Protein AF-A0A0G1L6L7-F1 (afdb_monomer)

Structure (mmCIF, N/CA/C/O backbone):
data_AF-A0A0G1L6L7-F1
#
_entry.id   AF-A0A0G1L6L7-F1
#
loop_
_atom_site.group_PDB
_atom_site.id
_atom_site.type_symbol
_atom_site.label_atom_id
_atom_site.label_alt_id
_atom_site.label_comp_id
_atom_site.label_asym_id
_atom_site.label_entity_id
_atom_site.label_seq_id
_atom_site.pdbx_PDB_ins_code
_atom_site.Cartn_x
_atom_site.Cartn_y
_atom_site.Cartn_z
_atom_site.occupancy
_atom_site.B_iso_or_equiv
_atom_site.auth_seq_id
_atom_site.auth_comp_id
_atom_site.auth_asym_id
_atom_site.auth_atom_id
_atom_site.pdbx_PDB_model_num
ATOM 1 N N . MET A 1 1 ? -23.506 -14.534 57.948 1.00 82.19 1 MET A N 1
ATOM 2 C CA . MET A 1 1 ? -23.715 -13.069 57.984 1.00 82.19 1 MET A CA 1
ATOM 3 C C . MET A 1 1 ? -22.464 -12.422 57.409 1.00 82.19 1 MET A C 1
ATOM 5 O O . MET A 1 1 ? -21.388 -12.841 57.809 1.00 82.19 1 MET A O 1
ATOM 9 N N . LEU A 1 2 ? -22.585 -11.491 56.457 1.00 89.50 2 LEU A N 1
ATOM 10 C CA . LEU A 1 2 ? -21.428 -10.768 55.904 1.00 89.50 2 LEU A CA 1
ATOM 11 C C . LEU A 1 2 ? -20.813 -9.862 56.978 1.00 89.50 2 LEU A C 1
ATOM 13 O O . LEU A 1 2 ? -21.518 -9.060 57.594 1.00 89.50 2 LEU A O 1
ATOM 17 N N . THR A 1 3 ? -19.511 -9.997 57.189 1.00 96.12 3 THR A N 1
ATOM 18 C CA . THR A 1 3 ? -18.729 -9.267 58.187 1.00 96.12 3 THR A CA 1
ATOM 19 C C . THR A 1 3 ? -18.135 -7.979 57.613 1.00 96.12 3 THR A C 1
ATOM 21 O O . THR A 1 3 ? -18.116 -7.739 56.404 1.00 96.12 3 THR A O 1
ATOM 24 N N . THR A 1 4 ? -17.615 -7.119 58.488 1.00 95.00 4 THR A N 1
ATOM 25 C CA . THR A 1 4 ? -16.851 -5.931 58.076 1.00 95.00 4 THR A CA 1
ATOM 26 C C . THR A 1 4 ? -15.573 -6.309 57.324 1.00 95.00 4 THR A C 1
ATOM 28 O O . THR A 1 4 ? -15.191 -5.607 56.390 1.00 95.00 4 THR A O 1
ATOM 31 N N . ALA A 1 5 ? -14.946 -7.434 57.686 1.00 95.06 5 ALA A N 1
ATOM 32 C CA . ALA A 1 5 ? -13.785 -7.959 56.975 1.00 95.06 5 ALA A CA 1
ATOM 33 C C . ALA A 1 5 ? -14.139 -8.305 55.521 1.00 95.06 5 ALA A C 1
ATOM 35 O O . ALA A 1 5 ? -13.426 -7.884 54.613 1.00 95.06 5 ALA A O 1
ATOM 36 N N . ASP A 1 6 ? -15.291 -8.947 55.296 1.00 93.31 6 ASP A N 1
ATOM 37 C CA . ASP A 1 6 ? -15.775 -9.271 53.948 1.00 93.31 6 ASP A CA 1
ATOM 38 C C . ASP A 1 6 ? -16.007 -8.002 53.111 1.00 93.31 6 ASP A C 1
ATOM 40 O O . ASP A 1 6 ? -15.604 -7.926 51.951 1.00 93.31 6 ASP A O 1
ATOM 44 N N . LYS A 1 7 ? -16.598 -6.956 53.707 1.00 92.44 7 LYS A N 1
ATOM 45 C CA . LYS A 1 7 ? -16.816 -5.666 53.025 1.00 92.44 7 LYS A CA 1
ATOM 46 C C . LYS A 1 7 ? -15.508 -4.970 52.645 1.00 92.44 7 LYS A C 1
ATOM 48 O O . LYS A 1 7 ? -15.425 -4.398 51.559 1.00 92.44 7 LYS A O 1
ATOM 53 N N . ASN A 1 8 ? -14.508 -4.996 53.524 1.00 92.25 8 ASN A N 1
ATOM 54 C CA . ASN A 1 8 ? -13.203 -4.393 53.252 1.00 92.25 8 ASN A CA 1
ATOM 55 C C . ASN A 1 8 ? -12.455 -5.170 52.169 1.00 92.25 8 ASN A C 1
ATOM 57 O O . ASN A 1 8 ? -11.926 -4.562 51.244 1.00 92.25 8 ASN A O 1
ATOM 61 N N . TRP A 1 9 ? -12.485 -6.502 52.232 1.00 94.06 9 TRP A N 1
ATOM 62 C CA . TRP A 1 9 ? -11.869 -7.348 51.219 1.00 94.06 9 TRP A CA 1
ATOM 63 C C . TRP A 1 9 ? -12.466 -7.092 49.828 1.00 94.06 9 TRP A C 1
ATOM 65 O O . TRP A 1 9 ? -11.711 -6.915 48.875 1.00 94.06 9 TRP A O 1
ATOM 75 N N . ILE A 1 10 ? -13.795 -6.968 49.711 1.00 91.94 10 ILE A N 1
ATOM 76 C CA . ILE A 1 10 ? -14.456 -6.642 48.434 1.00 91.94 10 ILE A CA 1
ATOM 77 C C . ILE A 1 10 ? -13.995 -5.277 47.906 1.00 91.94 10 ILE A C 1
ATOM 79 O O . ILE A 1 10 ? -13.624 -5.181 46.743 1.00 91.94 10 ILE A O 1
ATOM 83 N N . LYS A 1 11 ? -13.953 -4.233 48.744 1.00 88.88 11 LYS A N 1
ATOM 84 C CA . LYS A 1 11 ? -13.508 -2.892 48.315 1.00 88.88 11 LYS A CA 1
ATOM 85 C C . LYS A 1 11 ? -12.056 -2.849 47.837 1.00 88.88 11 LYS A C 1
ATOM 87 O O . LYS A 1 11 ? -11.729 -2.013 47.008 1.00 88.88 11 LYS A O 1
ATOM 92 N N . THR A 1 12 ? -11.193 -3.700 48.385 1.00 91.00 12 THR A N 1
ATOM 93 C CA . THR A 1 12 ? -9.772 -3.746 48.012 1.00 91.00 12 THR A CA 1
ATOM 94 C C . THR A 1 12 ? -9.515 -4.598 46.769 1.00 91.00 12 THR A C 1
ATOM 96 O O . THR A 1 12 ? -8.550 -4.338 46.061 1.00 91.00 12 THR A O 1
ATOM 99 N N . ASN A 1 13 ? -10.343 -5.615 46.503 1.00 92.88 13 ASN A N 1
ATOM 100 C CA . ASN A 1 13 ? -10.054 -6.625 45.476 1.00 92.88 13 ASN A CA 1
ATOM 101 C C . ASN A 1 13 ? -10.984 -6.579 44.255 1.00 92.88 13 ASN A C 1
ATOM 103 O O . ASN A 1 13 ? -10.701 -7.251 43.267 1.00 92.88 13 ASN A O 1
ATOM 107 N N . PHE A 1 14 ? -12.088 -5.829 44.299 1.00 92.94 14 PHE A N 1
ATOM 108 C CA . PHE A 1 14 ? -13.012 -5.695 43.171 1.00 92.94 14 PHE A CA 1
ATOM 109 C C . PHE A 1 14 ? -12.966 -4.292 42.576 1.00 92.94 14 PHE A C 1
ATOM 111 O O . PHE A 1 14 ? -12.945 -3.303 43.305 1.00 92.94 14 PHE A O 1
ATOM 118 N N . ALA A 1 15 ? -13.027 -4.229 41.243 1.00 85.94 15 ALA A N 1
ATOM 119 C CA . ALA A 1 15 ? -13.208 -2.981 40.518 1.00 85.94 15 ALA A CA 1
ATOM 120 C C . ALA A 1 15 ? -14.546 -2.333 40.897 1.00 85.94 15 ALA A C 1
ATOM 122 O O . ALA A 1 15 ? -15.599 -2.979 40.945 1.00 85.94 15 ALA A O 1
ATOM 123 N N . THR A 1 16 ? -14.490 -1.042 41.171 1.00 87.00 16 THR A N 1
ATOM 124 C CA . THR A 1 16 ? -15.628 -0.191 41.483 1.00 87.00 16 THR A CA 1
ATOM 125 C C . THR A 1 16 ? -16.256 0.367 40.208 1.00 87.00 16 THR A C 1
A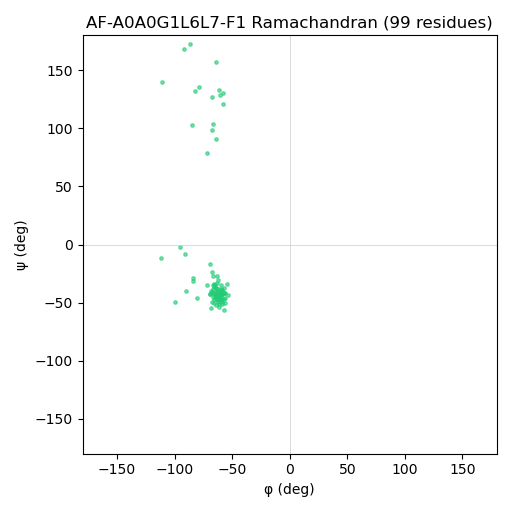TOM 127 O O . THR A 1 16 ? -15.738 0.228 39.100 1.00 87.00 16 THR A O 1
ATOM 130 N N . LYS A 1 17 ? -17.405 1.031 40.360 1.00 86.19 17 LYS A N 1
ATOM 131 C CA . LYS A 1 17 ? -18.044 1.743 39.248 1.00 86.19 17 LYS A CA 1
ATOM 132 C C . LYS A 1 17 ? -17.135 2.837 38.674 1.00 86.19 17 LYS A C 1
ATOM 134 O O . LYS A 1 17 ? -17.151 3.047 37.466 1.00 86.19 17 LYS A O 1
ATOM 139 N N . ASP A 1 18 ? -16.352 3.486 39.530 1.00 87.12 18 ASP A N 1
ATOM 140 C CA . ASP A 1 18 ? -15.427 4.546 39.132 1.00 87.12 18 ASP A CA 1
ATOM 141 C C . ASP A 1 18 ? -14.234 3.966 38.357 1.00 87.12 18 ASP A C 1
ATOM 143 O O . ASP A 1 18 ? -13.809 4.543 37.364 1.00 87.12 18 ASP A O 1
ATOM 147 N N . ASP A 1 19 ? -13.768 2.760 38.706 1.00 87.31 19 ASP A N 1
ATOM 148 C CA . ASP A 1 19 ? -12.718 2.067 37.941 1.00 87.31 19 ASP A CA 1
ATOM 149 C C . ASP A 1 19 ? -13.161 1.724 36.507 1.00 87.31 19 ASP A C 1
ATOM 151 O O . ASP A 1 19 ? -12.339 1.627 35.596 1.00 87.31 19 ASP A O 1
ATOM 155 N N . LEU A 1 20 ? -14.469 1.559 36.290 1.00 86.62 20 LEU A N 1
ATOM 156 C CA . LEU A 1 20 ? -15.054 1.250 34.985 1.00 86.62 20 LEU A CA 1
ATOM 157 C C . LEU A 1 20 ? -15.444 2.497 34.180 1.00 86.62 20 LEU A C 1
ATOM 159 O O . LEU A 1 20 ? -15.787 2.359 33.007 1.00 86.62 20 LEU A O 1
ATOM 163 N N . SER A 1 21 ? -15.394 3.705 34.755 1.00 85.38 21 SER A N 1
ATOM 164 C CA . SER A 1 21 ? -15.882 4.920 34.081 1.00 85.38 21 SER A CA 1
ATOM 165 C C . SER A 1 21 ? -15.051 5.322 32.864 1.00 85.38 21 SER A C 1
ATOM 167 O O . SER A 1 21 ? -15.553 6.020 31.991 1.00 85.38 21 SER A O 1
ATOM 169 N N . ASN A 1 22 ? -13.788 4.890 32.819 1.00 84.06 22 ASN A N 1
ATOM 170 C CA . ASN A 1 22 ? -12.8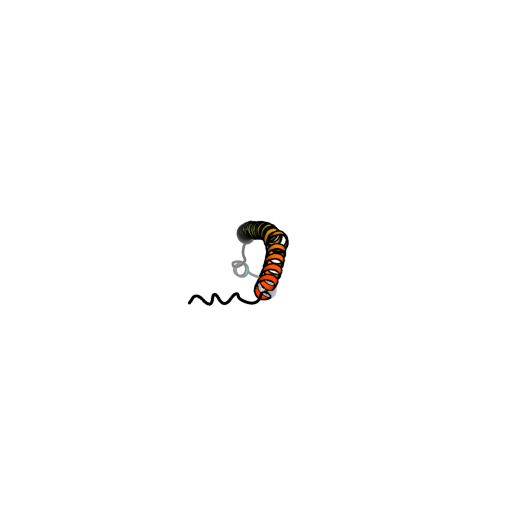44 5.205 31.744 1.00 84.06 22 ASN A CA 1
ATOM 171 C C . ASN A 1 22 ? -12.780 4.119 30.660 1.00 84.06 22 ASN A C 1
ATOM 173 O O . ASN A 1 22 ? -12.025 4.259 29.700 1.00 84.06 22 ASN A O 1
ATOM 177 N N . TYR A 1 23 ? -13.520 3.020 30.817 1.00 87.25 23 TYR A N 1
ATOM 178 C CA . TYR A 1 23 ? -13.557 1.972 29.807 1.00 87.25 23 TYR A CA 1
ATOM 179 C C . TYR A 1 23 ? -14.546 2.340 28.709 1.00 87.25 23 TYR A C 1
ATOM 181 O O . TYR A 1 23 ? -15.697 2.677 28.986 1.00 87.25 23 TYR A O 1
ATOM 189 N N . ALA A 1 24 ? -14.098 2.209 27.459 1.00 84.00 24 ALA A N 1
ATOM 190 C CA . ALA A 1 24 ? -14.960 2.383 26.305 1.00 84.00 24 ALA A CA 1
ATOM 191 C C . ALA A 1 24 ? -16.141 1.410 26.381 1.00 84.00 24 ALA A C 1
ATOM 193 O O . ALA A 1 24 ? -15.999 0.197 26.583 1.00 84.00 24 ALA A O 1
ATOM 194 N N . THR A 1 25 ? -17.333 1.950 26.192 1.00 89.62 25 THR A N 1
ATOM 195 C CA . THR A 1 25 ? -18.537 1.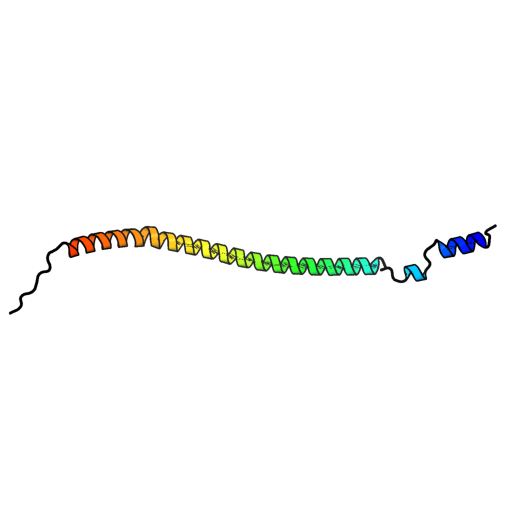165 25.999 1.00 89.62 25 THR A CA 1
ATOM 196 C C . THR A 1 25 ? -18.432 0.366 24.704 1.00 89.62 25 THR A C 1
ATOM 198 O O . THR A 1 25 ? -17.739 0.717 23.748 1.00 89.62 25 THR A O 1
ATOM 201 N N . ARG A 1 26 ? -19.208 -0.716 24.625 1.00 91.31 26 ARG A N 1
ATOM 202 C CA . ARG A 1 26 ? -19.302 -1.528 23.405 1.00 91.31 26 ARG A CA 1
ATOM 203 C C . ARG A 1 26 ? -19.685 -0.697 22.171 1.00 91.31 26 ARG A C 1
ATOM 205 O O . ARG A 1 26 ? -19.246 -1.015 21.071 1.00 91.31 26 ARG A O 1
ATOM 212 N N . ALA A 1 27 ? -20.513 0.333 22.346 1.00 92.25 27 ALA A N 1
ATOM 213 C CA . ALA A 1 27 ? -20.943 1.208 21.260 1.00 92.25 27 ALA A CA 1
ATOM 214 C C . ALA A 1 27 ? -19.794 2.083 20.736 1.00 92.25 27 ALA A C 1
ATOM 216 O O . ALA A 1 27 ? -19.632 2.194 19.523 1.00 92.25 27 ALA A O 1
ATOM 217 N N . GLU A 1 28 ? -18.979 2.643 21.632 1.00 94.44 28 GLU A N 1
ATOM 218 C CA . GLU A 1 28 ? -17.793 3.431 21.270 1.00 94.44 28 GLU A CA 1
ATOM 219 C C . GLU A 1 28 ? -16.782 2.576 20.507 1.00 94.44 28 GLU A C 1
ATOM 221 O O . GLU A 1 28 ? -16.372 2.956 19.415 1.00 94.44 28 GLU A O 1
ATOM 226 N N . LEU A 1 29 ? -16.499 1.360 20.986 1.00 95.38 29 LEU A N 1
ATOM 227 C CA . LEU A 1 29 ? -15.605 0.433 20.283 1.00 95.38 29 LEU A CA 1
ATOM 228 C C . LEU A 1 29 ? -16.108 0.086 18.878 1.00 95.38 29 LEU A C 1
ATOM 230 O O . LEU A 1 29 ? -15.329 0.035 17.930 1.00 95.38 29 LEU A O 1
ATOM 234 N N . PHE A 1 30 ? -17.411 -0.156 18.706 1.00 95.69 30 PHE A N 1
ATOM 235 C CA . PHE A 1 30 ? -17.954 -0.432 17.375 1.00 95.69 30 PHE A CA 1
ATOM 236 C C . PHE A 1 30 ? -17.878 0.767 16.441 1.00 95.69 30 PHE A C 1
ATOM 238 O O . PHE A 1 30 ? -17.672 0.575 15.241 1.00 95.69 30 PHE A O 1
ATOM 245 N N . LYS A 1 31 ? -18.047 1.976 16.977 1.00 96.69 31 LYS A N 1
ATOM 246 C CA . LYS A 1 31 ? -17.893 3.206 16.210 1.00 96.69 31 LYS A CA 1
ATOM 247 C C . LYS A 1 31 ? -16.449 3.357 15.733 1.00 96.69 31 LYS A C 1
ATOM 249 O O . LYS A 1 31 ? -16.248 3.455 14.529 1.00 96.69 31 LYS A O 1
ATOM 254 N N . GLU A 1 32 ? -15.473 3.261 16.634 1.00 96.44 32 GLU A N 1
ATOM 255 C CA . GLU A 1 32 ? -14.046 3.362 16.292 1.00 96.44 32 GLU A CA 1
ATOM 256 C C . GLU A 1 32 ? -13.619 2.285 15.285 1.00 96.44 32 GLU A C 1
ATOM 258 O O . GLU A 1 32 ? -12.953 2.576 14.296 1.00 96.44 32 GLU A O 1
ATOM 263 N N . ILE A 1 33 ? -14.069 1.036 15.466 1.00 97.38 33 ILE A N 1
ATOM 264 C CA . ILE A 1 33 ? -13.819 -0.047 14.500 1.00 97.38 33 ILE A CA 1
ATOM 265 C C . ILE A 1 33 ? -14.451 0.269 13.138 1.00 97.38 33 ILE A C 1
ATOM 267 O O . ILE A 1 33 ? -13.886 -0.077 12.099 1.00 97.38 33 ILE A O 1
ATOM 271 N N . GLY A 1 34 ? -15.642 0.870 13.123 1.00 98.12 34 GLY A N 1
ATOM 272 C CA . GLY A 1 34 ? -16.331 1.275 11.902 1.00 98.12 34 GLY A CA 1
ATOM 273 C C . GLY A 1 34 ? -15.584 2.373 11.149 1.00 98.12 34 GLY A C 1
ATOM 274 O O . GLY A 1 34 ? -15.380 2.242 9.943 1.00 98.12 34 GLY A O 1
ATOM 275 N N . GLU A 1 35 ? -15.144 3.405 11.865 1.00 97.81 35 GLU A N 1
ATOM 276 C CA . GLU A 1 35 ? -14.352 4.521 11.334 1.00 97.81 35 GLU A CA 1
ATOM 277 C C . GLU A 1 35 ? -13.012 4.019 10.786 1.00 97.81 35 GLU A C 1
ATOM 279 O O . GLU A 1 35 ? -12.720 4.217 9.608 1.00 97.81 35 GLU A O 1
ATOM 284 N N . PHE A 1 36 ? -12.280 3.217 11.562 1.00 98.00 36 PHE A N 1
ATOM 285 C CA . PHE A 1 36 ? -11.026 2.607 11.116 1.00 98.00 36 PHE A CA 1
ATOM 286 C C . PHE A 1 36 ? -11.199 1.756 9.846 1.00 98.00 36 PHE A C 1
ATOM 288 O O . PHE A 1 36 ? -10.387 1.809 8.923 1.00 98.00 36 PHE A O 1
ATOM 295 N N . ARG A 1 37 ? -12.282 0.973 9.751 1.00 98.31 37 ARG A N 1
ATOM 296 C CA . ARG A 1 37 ? -12.583 0.181 8.544 1.00 98.31 37 ARG A CA 1
ATOM 297 C C . ARG A 1 37 ? -12.876 1.050 7.325 1.00 98.31 37 ARG A C 1
ATOM 299 O O . ARG A 1 37 ? -12.560 0.629 6.210 1.00 98.31 37 ARG A O 1
ATOM 306 N N . LEU A 1 38 ? -13.514 2.203 7.516 1.00 98.25 38 LEU A N 1
ATOM 307 C CA . LEU A 1 38 ? -13.795 3.144 6.438 1.00 98.25 38 LEU A CA 1
ATOM 308 C C . LEU A 1 38 ? -12.491 3.755 5.918 1.00 98.25 38 LEU A C 1
ATOM 310 O O . LEU A 1 38 ? -12.230 3.655 4.721 1.00 98.25 38 LEU A O 1
ATOM 314 N N . GLU A 1 39 ? -11.642 4.252 6.818 1.00 98.12 39 GLU A N 1
ATOM 315 C CA . GLU A 1 39 ? -10.324 4.808 6.485 1.00 98.12 39 GLU A CA 1
ATOM 316 C C . GLU A 1 39 ? -9.459 3.786 5.737 1.00 98.12 39 GLU A C 1
ATOM 318 O O . GLU A 1 39 ? -8.933 4.068 4.661 1.00 98.12 39 GLU A O 1
ATOM 323 N N . MET A 1 40 ? -9.391 2.544 6.233 1.00 98.19 40 MET A N 1
ATOM 324 C CA . MET A 1 40 ? -8.670 1.469 5.545 1.00 98.19 40 MET A CA 1
ATOM 325 C C . MET A 1 40 ? -9.187 1.235 4.123 1.00 98.19 40 MET A C 1
ATOM 327 O O . MET A 1 40 ? -8.405 0.997 3.202 1.00 98.19 40 MET A O 1
ATOM 331 N N . LYS A 1 41 ? -10.509 1.262 3.928 1.00 98.25 41 LYS A N 1
ATOM 332 C CA . LYS A 1 41 ? -11.119 1.056 2.612 1.00 98.25 41 LYS A CA 1
ATOM 333 C C . LYS A 1 41 ? -10.785 2.202 1.657 1.00 98.25 41 LYS A C 1
ATOM 335 O O . LYS A 1 41 ? -10.563 1.949 0.474 1.00 98.25 41 LYS A O 1
ATOM 340 N N . GLU A 1 42 ? -10.747 3.432 2.154 1.00 98.38 42 GLU A N 1
ATOM 341 C CA . GLU A 1 42 ? -10.360 4.611 1.380 1.00 98.38 42 GLU A CA 1
ATOM 342 C C . GLU A 1 42 ? -8.892 4.532 0.958 1.00 98.38 42 GLU A C 1
ATOM 344 O O . GLU A 1 42 ? -8.611 4.578 -0.241 1.00 98.38 42 GLU A O 1
ATOM 349 N N . SER A 1 43 ? -7.974 4.251 1.888 1.00 98.19 43 SER A N 1
ATOM 350 C CA . SER A 1 43 ? -6.552 4.071 1.563 1.00 98.19 43 SER A CA 1
ATOM 351 C C . SER A 1 43 ? -6.317 2.937 0.558 1.00 98.19 43 SER A C 1
ATOM 353 O O . SER A 1 43 ? -5.500 3.063 -0.354 1.00 98.19 43 SER A O 1
ATOM 355 N N . LEU A 1 44 ? -7.051 1.824 0.668 1.00 98.31 44 LEU A N 1
ATOM 356 C CA . LEU A 1 44 ? -6.959 0.728 -0.302 1.00 98.31 44 LEU A CA 1
ATOM 357 C 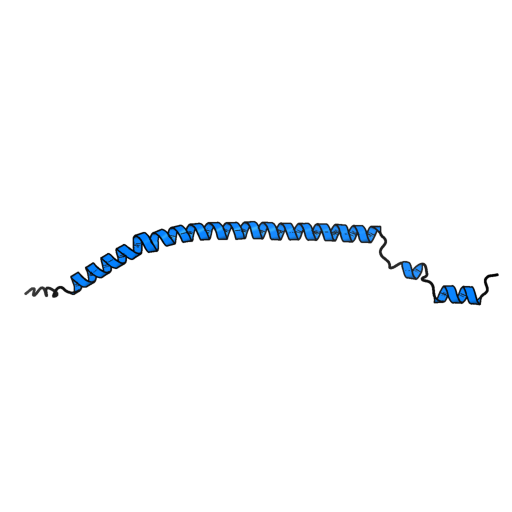C . LEU A 1 44 ? -7.414 1.146 -1.705 1.00 98.31 44 LEU A C 1
ATOM 359 O O . LEU A 1 44 ? -6.819 0.712 -2.692 1.00 98.31 44 LEU A O 1
ATOM 363 N N . ASN A 1 45 ? -8.443 1.986 -1.810 1.00 98.31 45 ASN A N 1
ATOM 364 C CA . ASN A 1 45 ? -8.889 2.507 -3.100 1.00 98.31 45 ASN A CA 1
ATOM 365 C C . ASN A 1 45 ? -7.850 3.445 -3.721 1.00 98.31 45 ASN A C 1
ATOM 367 O O . ASN A 1 45 ? -7.597 3.353 -4.920 1.00 98.31 45 ASN A O 1
ATOM 371 N N . GLU A 1 46 ? -7.215 4.306 -2.929 1.00 98.44 46 GLU A N 1
ATOM 372 C CA . GLU A 1 46 ? -6.139 5.185 -3.405 1.00 98.44 46 GLU A CA 1
ATOM 373 C C . GLU A 1 46 ? -4.941 4.388 -3.931 1.00 98.44 46 GLU A C 1
ATOM 375 O O . GLU A 1 46 ? -4.443 4.651 -5.033 1.00 98.44 46 GLU A O 1
ATOM 380 N N . ILE A 1 47 ? -4.525 3.358 -3.187 1.00 98.38 47 ILE A N 1
ATOM 381 C CA . ILE A 1 47 ? -3.467 2.434 -3.612 1.00 98.38 47 ILE A CA 1
ATOM 382 C C . ILE A 1 47 ? -3.860 1.759 -4.923 1.00 98.38 47 ILE A C 1
ATOM 384 O O . ILE A 1 47 ? -3.061 1.722 -5.858 1.00 98.38 47 ILE A O 1
ATOM 388 N N . LYS A 1 48 ? -5.0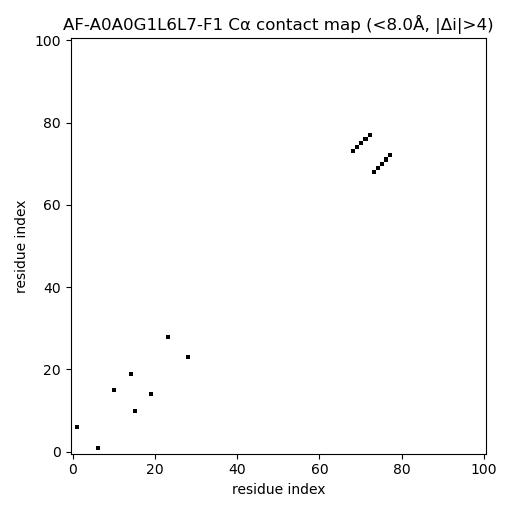92 1.251 -5.018 1.00 98.38 48 LYS A N 1
ATOM 389 C CA . LYS A 1 48 ? -5.582 0.591 -6.229 1.00 98.38 48 LYS A CA 1
ATOM 390 C C . LYS A 1 48 ? -5.544 1.529 -7.436 1.00 98.38 48 LYS A C 1
ATOM 392 O O . LYS A 1 48 ? -5.017 1.143 -8.471 1.00 98.38 48 LYS A O 1
ATOM 397 N N . ASN A 1 49 ? -6.036 2.756 -7.295 1.00 98.31 49 ASN A N 1
ATOM 398 C CA . ASN A 1 49 ? -6.046 3.730 -8.387 1.00 98.31 49 ASN A CA 1
ATOM 399 C C . ASN A 1 49 ? -4.624 4.083 -8.845 1.00 98.31 49 ASN A C 1
ATOM 401 O O . ASN A 1 49 ? -4.355 4.172 -10.042 1.00 98.31 49 ASN A O 1
ATOM 405 N N . THR A 1 50 ? -3.697 4.233 -7.897 1.00 98.31 50 THR A N 1
ATOM 406 C CA . THR A 1 50 ? -2.282 4.487 -8.199 1.00 98.31 50 THR A CA 1
ATOM 407 C C . THR A 1 50 ? -1.655 3.305 -8.939 1.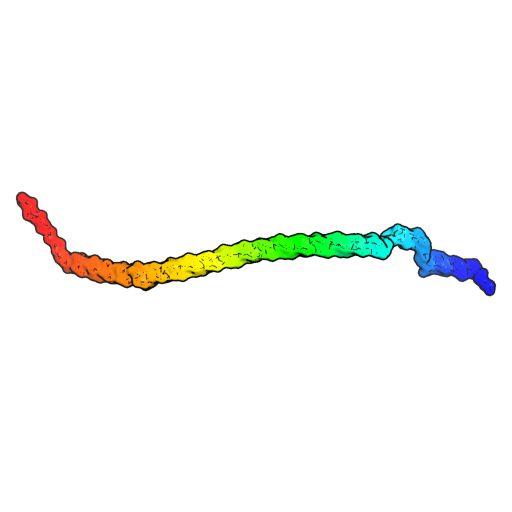00 98.31 50 THR A C 1
ATOM 409 O O . THR A 1 50 ? -0.931 3.494 -9.916 1.00 98.31 50 THR A O 1
ATOM 412 N N . LEU A 1 51 ? -1.953 2.075 -8.513 1.00 98.38 51 LEU A N 1
ATOM 413 C CA . LEU A 1 51 ? -1.482 0.868 -9.189 1.00 98.38 51 LEU A CA 1
ATOM 414 C C . LEU A 1 51 ? -2.057 0.743 -10.600 1.00 98.38 51 LEU A C 1
ATOM 416 O O . LEU A 1 51 ? -1.305 0.423 -11.517 1.00 98.38 51 LEU A O 1
ATOM 420 N N . ASP A 1 52 ? -3.346 1.022 -10.790 1.00 98.25 52 ASP A N 1
ATOM 421 C CA . ASP A 1 52 ? -3.989 0.986 -12.106 1.00 98.25 52 ASP A CA 1
ATOM 422 C C . ASP A 1 52 ? -3.304 1.962 -13.078 1.00 98.25 52 ASP A C 1
ATOM 424 O O . ASP A 1 52 ? -2.994 1.584 -14.211 1.00 98.25 52 ASP A O 1
ATOM 428 N N . TYR A 1 53 ? -2.970 3.171 -12.612 1.00 98.12 53 TYR A N 1
ATOM 429 C CA . TYR A 1 53 ? -2.198 4.149 -13.382 1.00 98.12 53 TYR A CA 1
ATOM 430 C C . TYR A 1 53 ? -0.798 3.633 -13.743 1.00 98.12 53 TYR A C 1
ATOM 432 O O . TYR A 1 53 ? -0.441 3.575 -14.918 1.00 98.12 53 TYR A O 1
ATOM 440 N N . VAL A 1 54 ? -0.014 3.189 -12.753 1.00 98.31 54 VAL A N 1
ATOM 441 C CA . VAL A 1 54 ? 1.359 2.694 -12.974 1.00 98.31 54 VAL A CA 1
ATOM 442 C C . VAL A 1 54 ? 1.374 1.497 -13.927 1.00 98.31 54 VAL A C 1
ATOM 444 O O . VAL A 1 54 ? 2.250 1.380 -14.784 1.00 98.31 54 VAL A O 1
ATOM 447 N N . VAL A 1 55 ? 0.398 0.596 -13.810 1.00 98.19 55 VAL A N 1
ATOM 448 C CA . VAL A 1 55 ? 0.252 -0.542 -14.722 1.00 98.19 55 VAL A CA 1
ATOM 449 C C . VAL A 1 55 ? -0.081 -0.077 -16.142 1.00 98.19 55 VAL A C 1
ATOM 451 O O . VAL A 1 55 ? 0.409 -0.691 -17.092 1.00 98.19 55 VAL A O 1
ATOM 454 N N . GLY A 1 56 ? -0.878 0.983 -16.299 1.00 98.25 56 GLY A N 1
ATOM 455 C CA . GLY A 1 56 ? -1.126 1.644 -17.584 1.00 98.25 56 GLY A CA 1
ATOM 456 C C . GLY A 1 56 ? 0.170 2.130 -18.230 1.00 98.25 56 GLY A C 1
ATOM 457 O O . GLY A 1 56 ? 0.535 1.649 -19.302 1.00 98.25 56 GLY A O 1
ATOM 458 N N . GLU A 1 57 ? 0.931 2.955 -17.514 1.00 97.69 57 GLU A N 1
ATOM 459 C CA . GLU A 1 57 ? 2.223 3.484 -17.973 1.00 97.69 57 GLU A CA 1
ATOM 460 C C . GLU A 1 57 ? 3.209 2.366 -18.353 1.00 97.69 57 GLU A C 1
ATOM 462 O O . GLU A 1 57 ? 3.897 2.433 -19.372 1.00 97.69 57 GLU A O 1
ATOM 467 N N . ILE A 1 58 ? 3.285 1.284 -17.568 1.00 97.81 58 ILE A N 1
ATOM 468 C CA . ILE A 1 58 ? 4.159 0.140 -17.879 1.00 97.81 58 ILE A CA 1
ATOM 469 C C . ILE A 1 58 ? 3.736 -0.550 -19.182 1.00 97.81 58 ILE A C 1
ATOM 471 O O . ILE A 1 58 ? 4.598 -1.018 -19.933 1.00 97.81 58 ILE A O 1
ATOM 475 N N . LYS A 1 59 ? 2.431 -0.659 -19.454 1.00 97.06 59 LYS A N 1
ATOM 476 C CA . LYS A 1 59 ? 1.932 -1.257 -20.700 1.00 97.06 59 LYS A CA 1
ATOM 477 C C . LYS A 1 59 ? 2.301 -0.398 -21.903 1.00 97.06 59 LYS A C 1
ATOM 479 O O . LYS A 1 59 ? 2.803 -0.952 -22.879 1.00 97.06 59 LYS A O 1
ATOM 484 N N . GLU A 1 60 ? 2.109 0.912 -21.811 1.00 96.75 60 GLU A N 1
ATOM 485 C CA . GLU A 1 60 ? 2.460 1.854 -22.879 1.00 96.75 60 GLU A CA 1
ATOM 486 C C . GLU A 1 60 ? 3.965 1.828 -23.157 1.00 96.75 60 GLU A C 1
ATOM 488 O O . GLU A 1 60 ? 4.386 1.569 -24.284 1.00 96.75 60 GLU A O 1
ATOM 493 N N . ASN A 1 61 ? 4.792 1.903 -22.111 1.00 96.69 61 ASN A N 1
ATOM 494 C CA . ASN A 1 61 ? 6.246 1.799 -22.240 1.00 96.69 61 ASN A CA 1
ATOM 495 C C . ASN A 1 61 ? 6.701 0.490 -22.905 1.00 96.69 61 ASN A C 1
ATOM 497 O O . ASN A 1 61 ? 7.661 0.476 -23.676 1.00 96.69 61 ASN A O 1
ATOM 501 N N . ARG A 1 62 ? 6.043 -0.644 -22.622 1.00 94.88 62 ARG A N 1
ATOM 502 C CA . ARG A 1 62 ? 6.360 -1.915 -23.299 1.00 94.88 62 ARG A CA 1
ATOM 503 C C . ARG A 1 62 ? 6.052 -1.850 -24.793 1.00 94.88 62 ARG A C 1
ATOM 505 O O . ARG A 1 62 ? 6.884 -2.282 -25.585 1.00 94.88 62 ARG A O 1
ATOM 512 N N . GLN A 1 63 ? 4.910 -1.281 -25.172 1.00 94.69 63 GLN A N 1
ATOM 513 C CA . GLN A 1 63 ? 4.531 -1.119 -26.578 1.00 94.69 63 GLN A CA 1
ATOM 514 C C . GLN A 1 63 ? 5.515 -0.209 -27.321 1.00 94.69 63 GLN A C 1
ATOM 516 O O . GLN A 1 63 ? 5.962 -0.545 -28.418 1.00 94.69 63 GLN A O 1
ATOM 521 N N . GLU A 1 64 ? 5.919 0.906 -26.711 1.00 94.31 64 GLU A N 1
ATOM 522 C CA . GLU A 1 64 ? 6.929 1.793 -27.290 1.00 94.31 64 GLU A CA 1
ATOM 523 C C . GLU A 1 64 ? 8.277 1.092 -27.460 1.00 94.31 64 GLU A C 1
ATOM 525 O O . GLU A 1 64 ? 8.900 1.188 -28.522 1.00 94.31 64 GLU A O 1
ATOM 530 N N . ARG A 1 65 ? 8.719 0.330 -26.451 1.00 93.38 65 ARG A N 1
ATOM 531 C CA . ARG A 1 65 ? 9.958 -0.456 -26.535 1.00 93.38 65 ARG A CA 1
ATOM 532 C C . ARG A 1 65 ? 9.914 -1.479 -27.662 1.00 93.38 65 ARG A C 1
ATOM 534 O O . ARG A 1 65 ? 10.928 -1.640 -28.340 1.00 93.38 65 ARG A O 1
ATOM 541 N N . ASP A 1 66 ? 8.778 -2.125 -27.899 1.00 92.44 66 ASP A N 1
ATOM 542 C CA . ASP A 1 66 ? 8.626 -3.063 -29.013 1.00 92.44 66 ASP A CA 1
ATOM 543 C C . ASP A 1 66 ? 8.776 -2.354 -30.365 1.00 92.44 66 ASP A C 1
ATOM 545 O O . ASP A 1 66 ? 9.499 -2.841 -31.239 1.00 92.44 66 ASP A O 1
ATOM 549 N N . VAL A 1 67 ? 8.168 -1.175 -30.531 1.00 92.56 67 VAL A N 1
ATOM 550 C CA . VAL A 1 67 ? 8.294 -0.363 -31.755 1.00 92.56 67 VAL A CA 1
ATOM 551 C C . VAL A 1 67 ? 9.734 0.105 -31.965 1.00 92.56 67 VAL A C 1
ATOM 553 O O . VAL A 1 67 ? 10.271 -0.015 -33.068 1.00 92.56 67 VAL A O 1
ATOM 556 N N . ILE A 1 68 ? 10.379 0.625 -30.919 1.00 91.81 68 ILE A N 1
ATOM 557 C CA . ILE A 1 68 ? 11.772 1.086 -30.979 1.00 91.81 68 ILE A CA 1
ATOM 558 C C . ILE A 1 68 ? 12.698 -0.080 -31.313 1.00 91.81 68 ILE A C 1
ATOM 560 O O . ILE A 1 68 ? 13.546 0.056 -32.192 1.00 91.81 68 ILE A O 1
ATOM 564 N N . SER A 1 69 ? 12.516 -1.227 -30.660 1.00 90.19 69 SER A N 1
ATOM 565 C CA . SER A 1 69 ? 13.297 -2.438 -30.918 1.00 90.19 69 SER A CA 1
ATOM 566 C C . SER A 1 69 ? 13.203 -2.854 -32.386 1.00 90.19 69 SER A C 1
ATOM 568 O O . SER A 1 69 ? 14.227 -3.082 -33.031 1.00 90.19 69 SER A O 1
ATOM 570 N N . HIS A 1 70 ? 11.991 -2.854 -32.953 1.00 89.31 70 HIS A N 1
ATOM 571 C CA . HIS A 1 70 ? 11.799 -3.125 -34.376 1.00 89.31 70 HIS A CA 1
ATOM 572 C C . HIS A 1 70 ? 12.566 -2.130 -35.255 1.00 89.31 70 HIS A C 1
ATOM 574 O O . HIS A 1 70 ? 13.349 -2.559 -36.098 1.00 89.31 70 HIS A O 1
ATOM 580 N N . ARG A 1 71 ? 12.410 -0.819 -35.033 1.00 87.88 71 ARG A N 1
ATOM 581 C CA . ARG A 1 71 ? 13.084 0.211 -35.846 1.00 87.88 71 ARG A CA 1
ATOM 582 C C . ARG A 1 71 ? 14.606 0.139 -35.744 1.00 87.88 71 ARG A C 1
ATOM 584 O O . ARG A 1 71 ? 15.301 0.222 -36.751 1.00 87.88 71 ARG A O 1
ATOM 591 N N . VAL A 1 72 ? 15.139 -0.006 -34.533 1.00 86.56 72 VAL A N 1
ATOM 592 C CA . VAL A 1 72 ? 16.586 -0.001 -34.304 1.00 86.56 72 VAL A CA 1
ATOM 593 C C . VAL A 1 72 ? 17.223 -1.246 -34.908 1.00 86.56 72 VAL A C 1
ATOM 595 O O . VAL A 1 72 ? 18.106 -1.113 -35.750 1.00 86.56 72 VAL A O 1
ATOM 598 N N . TYR A 1 73 ? 16.752 -2.438 -34.542 1.00 82.56 73 TYR A N 1
ATOM 599 C CA . TYR A 1 73 ? 17.436 -3.675 -34.916 1.00 82.56 73 TYR A CA 1
ATOM 600 C C . TYR A 1 73 ? 17.087 -4.182 -36.315 1.00 82.56 73 TYR A C 1
ATOM 602 O O . TYR A 1 73 ? 17.938 -4.804 -36.947 1.00 82.56 73 TYR A O 1
ATOM 610 N N . ARG A 1 74 ? 15.866 -3.947 -36.818 1.00 81.62 74 ARG A N 1
ATOM 611 C CA . ARG A 1 74 ? 15.491 -4.408 -38.167 1.00 81.62 74 ARG A CA 1
ATOM 612 C C . ARG A 1 74 ? 15.798 -3.391 -39.252 1.00 81.62 74 ARG A C 1
ATOM 614 O O . ARG A 1 74 ? 16.263 -3.794 -40.312 1.00 81.62 74 ARG A O 1
ATOM 621 N N . ASP A 1 75 ? 15.574 -2.105 -38.994 1.00 83.94 75 ASP A N 1
ATOM 622 C CA . ASP A 1 75 ? 15.689 -1.098 -40.051 1.00 83.94 75 ASP A CA 1
ATOM 623 C C . ASP A 1 75 ? 17.025 -0.356 -39.988 1.00 83.94 75 ASP A C 1
ATOM 625 O O . ASP A 1 75 ? 17.706 -0.212 -41.002 1.00 83.94 75 ASP A O 1
ATOM 629 N N . HIS A 1 76 ? 17.423 0.137 -38.812 1.00 89.31 76 HIS A N 1
ATOM 630 C CA . HIS A 1 76 ? 18.602 0.996 -38.699 1.00 89.31 76 HIS A CA 1
ATOM 631 C C . HIS A 1 76 ? 19.916 0.216 -38.682 1.00 89.31 76 HIS A C 1
ATOM 633 O O . HIS A 1 76 ? 20.827 0.596 -39.414 1.00 89.31 76 HIS A O 1
ATOM 639 N N . THR A 1 77 ? 20.028 -0.870 -37.909 1.00 89.06 77 THR A N 1
ATOM 640 C CA . THR A 1 77 ? 21.279 -1.644 -37.811 1.00 89.06 77 THR A CA 1
ATOM 641 C C . THR A 1 77 ? 21.776 -2.127 -39.180 1.00 89.06 77 THR A C 1
ATOM 643 O O . THR A 1 77 ? 22.912 -1.797 -39.524 1.00 89.06 77 THR A O 1
ATOM 646 N N . PRO A 1 78 ? 20.958 -2.777 -40.035 1.00 89.62 78 PRO A N 1
ATOM 647 C CA . PRO A 1 78 ? 21.442 -3.240 -41.338 1.00 89.62 78 PRO A CA 1
ATOM 648 C C . PRO A 1 78 ? 21.818 -2.092 -42.283 1.00 89.62 78 PRO A C 1
ATOM 650 O O . PRO A 1 78 ? 22.763 -2.207 -43.062 1.00 89.62 78 PRO A O 1
ATOM 653 N N . ARG A 1 79 ? 21.101 -0.961 -42.212 1.00 92.06 79 ARG A N 1
ATOM 654 C CA . ARG A 1 79 ? 21.407 0.230 -43.022 1.00 92.06 79 ARG A CA 1
ATOM 655 C C . ARG A 1 79 ? 22.722 0.874 -42.605 1.00 92.06 79 ARG A C 1
ATOM 657 O O . ARG A 1 79 ? 23.474 1.305 -43.470 1.00 92.06 79 ARG A O 1
ATOM 664 N N . LEU A 1 80 ? 23.000 0.935 -41.304 1.00 93.12 80 LEU A N 1
ATOM 665 C CA . LEU A 1 80 ? 24.272 1.439 -40.791 1.00 93.12 80 LEU A CA 1
ATOM 666 C C . LEU A 1 80 ? 25.430 0.529 -41.207 1.00 93.12 80 LEU A C 1
ATOM 668 O O . LEU A 1 80 ? 26.447 1.036 -41.662 1.00 93.12 80 LEU A O 1
ATOM 672 N N . GLU A 1 81 ? 25.259 -0.793 -41.145 1.00 93.19 81 GLU A N 1
ATOM 673 C CA . GLU A 1 81 ? 26.269 -1.742 -41.632 1.00 93.19 81 GLU A 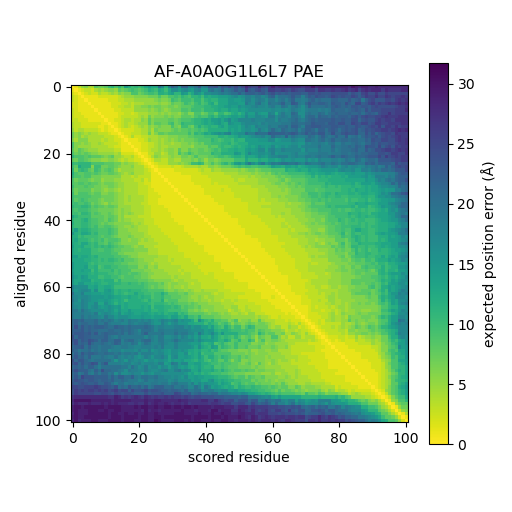CA 1
ATOM 674 C C . GLU A 1 81 ? 26.533 -1.608 -43.140 1.00 93.19 81 GLU A C 1
ATOM 676 O O . GLU A 1 81 ? 27.683 -1.679 -43.577 1.00 93.19 81 GLU A O 1
ATOM 681 N N . ASP A 1 82 ? 25.489 -1.413 -43.952 1.00 94.62 82 ASP A N 1
ATOM 682 C CA . ASP A 1 82 ? 25.645 -1.138 -45.385 1.00 94.62 82 ASP A CA 1
ATOM 683 C C . ASP A 1 82 ? 26.389 0.180 -45.626 1.00 94.62 82 ASP A C 1
ATOM 685 O O . ASP A 1 82 ? 27.339 0.234 -46.412 1.00 94.62 82 ASP A O 1
ATOM 689 N N . HIS A 1 83 ? 25.992 1.242 -44.923 1.00 95.44 83 HIS A N 1
ATOM 690 C CA . HIS A 1 83 ? 26.649 2.541 -45.014 1.00 95.44 83 HIS A CA 1
ATOM 691 C C . HIS A 1 83 ? 28.128 2.455 -44.626 1.00 95.44 83 HIS A C 1
ATOM 693 O O . HIS A 1 83 ? 28.959 2.989 -45.357 1.00 95.44 83 HIS A O 1
ATOM 699 N N . GLU A 1 84 ? 28.463 1.736 -43.555 1.00 95.94 84 GLU A N 1
ATOM 700 C CA . GLU A 1 84 ? 29.844 1.525 -43.114 1.00 95.94 84 GLU A CA 1
ATOM 701 C C . GLU A 1 84 ? 30.676 0.844 -44.210 1.00 95.94 84 GLU A C 1
ATOM 703 O O . GLU A 1 84 ? 31.720 1.352 -44.620 1.00 95.94 84 GLU A O 1
ATOM 708 N N . LYS A 1 85 ? 30.169 -0.250 -44.798 1.00 95.75 85 LYS A N 1
ATOM 709 C CA . LYS A 1 85 ? 30.838 -0.939 -45.920 1.00 95.75 85 LYS A CA 1
ATOM 710 C C . LYS A 1 85 ? 31.053 -0.016 -47.118 1.00 95.75 85 LYS A C 1
ATOM 712 O O . LYS A 1 85 ? 32.094 -0.076 -47.777 1.00 95.75 85 LYS A O 1
ATOM 717 N N . ARG A 1 86 ? 30.066 0.827 -47.430 1.00 95.06 86 ARG A N 1
ATOM 718 C CA . ARG A 1 86 ? 30.146 1.787 -48.539 1.00 95.06 86 ARG A CA 1
ATOM 719 C C . ARG A 1 86 ? 31.177 2.879 -48.273 1.00 95.06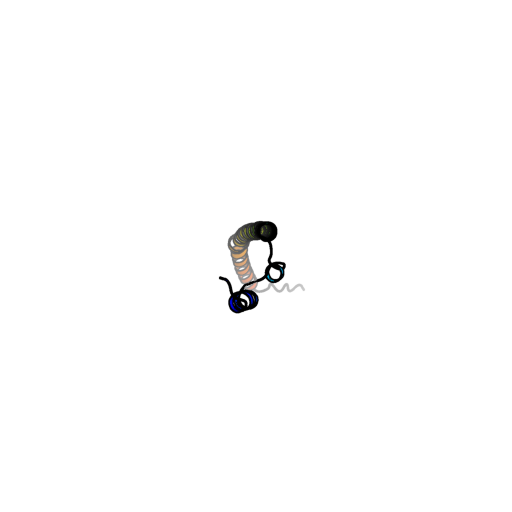 86 ARG A C 1
ATOM 721 O O . ARG A 1 86 ? 31.919 3.207 -49.195 1.00 95.06 86 ARG A O 1
ATOM 728 N N . ILE A 1 87 ? 31.245 3.406 -47.051 1.00 94.62 87 ILE A N 1
ATOM 729 C CA . ILE A 1 87 ? 32.240 4.407 -46.645 1.00 94.62 87 ILE A CA 1
ATOM 730 C C . ILE A 1 87 ? 33.644 3.821 -46.768 1.00 94.62 87 ILE A C 1
ATOM 732 O O . ILE A 1 87 ? 34.457 4.388 -47.493 1.00 94.62 87 ILE A O 1
ATOM 736 N N . VAL A 1 88 ? 33.891 2.638 -46.196 1.00 94.94 88 VAL A N 1
ATOM 737 C CA . VAL A 1 88 ? 35.188 1.942 -46.295 1.00 94.94 88 VAL A CA 1
ATOM 738 C C . VAL A 1 88 ? 35.621 1.774 -47.752 1.00 94.94 88 VAL A C 1
ATOM 740 O O . VAL A 1 88 ? 36.770 2.033 -48.111 1.00 94.94 88 VAL A O 1
ATOM 743 N N . LYS A 1 89 ? 34.691 1.385 -48.633 1.00 93.38 89 LYS A N 1
ATOM 744 C CA . LYS A 1 89 ? 34.974 1.270 -50.066 1.00 93.38 89 LYS A CA 1
ATOM 745 C C . LYS A 1 89 ? 35.360 2.620 -50.677 1.00 93.38 89 LYS A C 1
ATOM 747 O O . LYS A 1 89 ? 36.314 2.669 -51.446 1.00 93.38 89 LYS A O 1
ATOM 752 N N . ILE A 1 90 ? 34.649 3.700 -50.352 1.00 91.31 90 ILE A N 1
ATOM 753 C CA . ILE A 1 90 ? 34.948 5.050 -50.857 1.00 91.31 90 ILE A CA 1
ATOM 754 C C . ILE A 1 90 ? 36.329 5.519 -50.380 1.00 91.31 90 ILE A C 1
ATOM 756 O O . ILE A 1 90 ? 37.112 6.021 -51.181 1.00 91.31 90 ILE A O 1
ATOM 760 N N . GLU A 1 91 ? 36.646 5.313 -49.104 1.00 90.50 91 GLU A N 1
ATOM 761 C CA . GLU A 1 91 ? 37.927 5.694 -48.503 1.00 90.50 91 GLU A CA 1
ATOM 762 C C . GLU A 1 91 ? 39.112 4.896 -49.053 1.00 90.50 91 GLU A C 1
ATOM 764 O O . GLU A 1 91 ? 40.230 5.407 -49.094 1.00 90.50 91 GLU A O 1
ATOM 769 N N . SER A 1 92 ? 38.873 3.668 -49.525 1.00 89.75 92 SER A N 1
ATOM 770 C CA . SER A 1 92 ? 39.904 2.851 -50.171 1.00 89.75 92 SER A CA 1
ATOM 771 C C . SER A 1 92 ? 40.342 3.376 -51.544 1.00 89.75 92 SER A C 1
ATOM 773 O O . SER A 1 92 ? 41.404 2.985 -52.034 1.00 89.75 92 SER A O 1
ATOM 775 N N . TYR A 1 93 ? 39.561 4.260 -52.179 1.00 86.56 93 TYR A N 1
ATOM 776 C CA . TYR A 1 93 ? 39.956 4.848 -53.456 1.00 86.56 93 TYR A CA 1
ATOM 777 C C . TYR A 1 93 ? 40.983 5.972 -53.248 1.00 86.56 93 TYR A C 1
ATOM 779 O O . TYR A 1 93 ? 40.795 6.840 -52.391 1.00 86.56 93 TYR A O 1
ATOM 787 N N . PRO A 1 94 ? 42.057 6.022 -54.060 1.00 78.56 94 PRO A N 1
ATOM 788 C CA . PRO A 1 94 ? 43.005 7.123 -54.008 1.00 78.56 94 PRO A CA 1
ATOM 789 C C . PRO A 1 94 ? 42.286 8.435 -54.328 1.00 78.56 94 PRO A C 1
ATOM 791 O O . PRO A 1 94 ? 41.577 8.542 -55.332 1.00 78.56 94 PRO A O 1
ATOM 794 N N . ARG A 1 95 ? 42.461 9.443 -53.463 1.00 75.44 95 ARG A N 1
ATOM 795 C CA . ARG A 1 95 ? 41.885 10.773 -53.683 1.00 75.44 95 ARG A CA 1
ATOM 796 C C . ARG A 1 95 ? 42.404 11.303 -55.014 1.00 75.44 95 ARG A C 1
ATOM 798 O O . ARG A 1 95 ? 43.611 11.461 -55.184 1.00 75.44 95 ARG A O 1
ATOM 805 N N . ILE A 1 96 ? 41.494 11.595 -55.938 1.00 70.12 96 ILE A N 1
ATOM 806 C CA . ILE A 1 96 ? 41.834 12.332 -57.152 1.00 70.12 96 ILE A CA 1
ATOM 807 C C . ILE A 1 96 ? 42.201 13.741 -56.689 1.00 70.12 96 ILE A C 1
ATOM 809 O O . ILE A 1 96 ? 41.333 14.555 -56.376 1.00 70.12 96 ILE A O 1
ATOM 813 N N . ILE A 1 97 ? 43.500 14.007 -56.569 1.00 63.31 97 ILE A N 1
ATOM 814 C CA . ILE A 1 97 ? 44.005 15.364 -56.408 1.00 63.31 97 ILE A CA 1
ATOM 815 C C . ILE A 1 97 ? 43.696 16.045 -57.738 1.00 63.31 97 ILE A C 1
ATOM 817 O O . ILE A 1 97 ? 44.346 15.768 -58.743 1.00 63.31 97 ILE A O 1
ATOM 821 N N . SER A 1 98 ? 42.658 16.882 -57.763 1.00 61.72 98 SER A N 1
ATOM 822 C CA . SER A 1 98 ? 42.434 17.803 -58.873 1.00 61.72 98 SER A CA 1
ATOM 823 C C . SER A 1 98 ? 43.6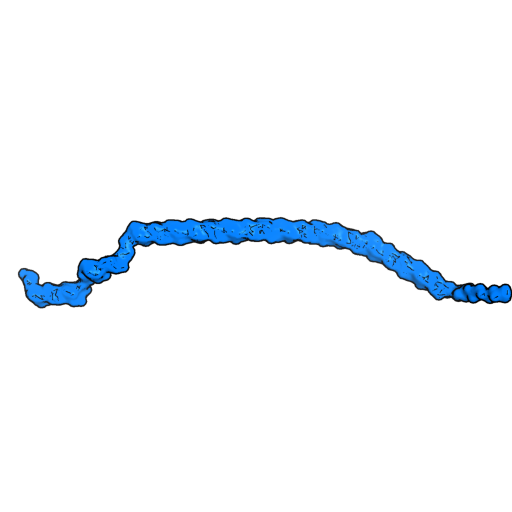11 18.771 -58.895 1.00 61.72 98 SER A C 1
ATOM 825 O O . SER A 1 98 ? 43.607 19.784 -58.199 1.00 61.72 98 SER A O 1
ATOM 827 N N . SER A 1 99 ? 44.656 18.430 -59.644 1.00 59.50 99 SER A N 1
ATOM 828 C CA . SER A 1 99 ? 45.701 19.365 -60.033 1.00 59.50 99 SER A CA 1
ATOM 829 C C . SER A 1 99 ? 45.104 20.311 -61.070 1.00 59.50 99 SER A C 1
ATOM 831 O O . SER A 1 99 ? 45.271 20.113 -62.274 1.00 59.50 99 SER A O 1
ATOM 833 N N . THR A 1 100 ? 44.337 21.292 -60.605 1.00 55.88 100 THR A N 1
ATOM 834 C CA . THR A 1 100 ? 43.898 22.399 -61.449 1.00 55.88 100 THR A CA 1
ATOM 835 C C . THR A 1 100 ? 45.010 23.442 -61.440 1.00 55.88 100 THR A C 1
ATOM 837 O O . THR A 1 100 ? 45.224 24.121 -60.435 1.00 55.88 100 THR A O 1
ATOM 840 N N . VAL A 1 101 ? 45.761 23.457 -62.543 1.00 49.09 101 VAL A N 1
ATOM 841 C CA . VAL A 1 101 ? 46.565 24.587 -63.032 1.00 49.09 101 VAL A CA 1
ATOM 842 C C . VAL A 1 101 ? 45.626 25.708 -63.464 1.00 49.09 101 VAL A C 1
ATOM 844 O O . VAL A 1 101 ? 44.549 25.369 -64.009 1.00 49.09 101 VAL A O 1
#

Radius of gyration: 42.25 Å; Cα contacts (8 Å, |Δi|>4): 9; chains: 1; bounding box: 70×38×121 Å

pLDDT: mean 90.86, std 9.38, range [49.09, 98.44]

Mean predicted aligned error: 10.78 Å

Sequence (101 aa):
MLTTADKNWIKTNFATKDDLSNYATRAELFKEIGEFRLEMKESLNEIKNTLDYVVGEIKENRQERDVISHRVYRDHTPRLEDHEKRIVKIESYPRIISSTV

Foldseek 3Di:
DQDPVNVVCCVVPDDDPVNCPPPDDPVRVVVVVVVVVVVVVVVVVVVVVVVVVVVVVVVVVVVVVVVVCCCVPVPPVVVVVVVVVVVVVVVPDDDPPPPDD

Secondary structure (DSSP, 8-state):
---HHHHHHHHHHS--TTTTTTSPPHHHHHHHHHHHHHHHHHHHHHHHHHHHHHHHHHHHHHHHHHHHHHIIIIIIHHHHHHHHHHHHHHHTSPP------

Solvent-accessible surface area (backbone atoms only — not comparable to full-atom values): 5964 Å² total; per-residue (Å²): 130,91,49,72,67,57,55,51,50,46,68,75,73,46,86,49,75,74,72,51,69,81,56,80,49,75,67,55,52,52,49,53,55,51,52,53,53,49,53,52,52,51,55,52,49,54,52,47,54,53,48,55,50,54,53,49,55,52,51,52,52,50,54,51,48,53,54,50,48,48,46,47,65,68,55,44,47,58,50,50,54,51,49,50,55,51,48,56,55,58,68,70,50,81,79,81,75,81,80,77,127